Protein AF-A0A699VE91-F1 (afdb_monomer_lite)

pLDDT: mean 85.94, std 12.41, range [49.78, 96.88]

Structure (mmCIF, N/CA/C/O backbone):
data_AF-A0A699VE91-F1
#
_entry.id   AF-A0A699VE91-F1
#
loop_
_atom_site.group_PDB
_atom_site.id
_atom_site.type_symbol
_atom_site.label_atom_id
_atom_site.label_alt_id
_atom_site.label_comp_id
_atom_site.label_asym_id
_atom_site.label_entity_id
_atom_site.label_seq_id
_atom_site.pdbx_PDB_ins_code
_atom_site.Cartn_x
_atom_site.Cartn_y
_atom_site.Cartn_z
_atom_site.occupancy
_atom_site.B_iso_or_equiv
_atom_site.auth_seq_id
_atom_site.auth_comp_id
_atom_site.auth_asym_id
_atom_site.auth_atom_id
_atom_site.pdbx_PDB_model_num
ATOM 1 N N . ASP A 1 1 ? -17.313 1.630 -36.008 1.00 58.94 1 ASP A N 1
ATOM 2 C CA . ASP A 1 1 ? -17.864 1.813 -34.651 1.00 58.94 1 ASP A CA 1
ATOM 3 C C . ASP A 1 1 ? -17.002 2.726 -33.807 1.00 58.94 1 ASP A C 1
ATOM 5 O O . ASP A 1 1 ? -15.987 2.295 -33.269 1.00 58.94 1 ASP A O 1
ATOM 9 N N . GLU A 1 2 ? -17.421 3.981 -33.670 1.00 60.22 2 GLU A N 1
ATOM 10 C CA . GLU A 1 2 ? -16.793 4.966 -32.775 1.00 60.22 2 GLU A CA 1
ATOM 11 C C . GLU A 1 2 ? -16.761 4.496 -31.310 1.00 60.22 2 GLU A C 1
ATOM 13 O O . GLU A 1 2 ? -15.815 4.792 -30.587 1.00 60.22 2 GLU A O 1
ATOM 18 N N . SER A 1 3 ? -17.722 3.661 -30.894 1.00 71.06 3 SER A N 1
ATOM 19 C CA . SER A 1 3 ? -17.786 3.064 -29.550 1.00 71.06 3 SER A CA 1
ATOM 20 C C . SER A 1 3 ? -16.541 2.251 -29.163 1.00 71.06 3 SER A C 1
ATOM 22 O O . SER A 1 3 ? -16.219 2.183 -27.980 1.00 71.06 3 SER A O 1
ATOM 24 N N . LYS A 1 4 ? -15.812 1.673 -30.128 1.00 75.94 4 LYS A N 1
ATOM 25 C CA . LYS A 1 4 ? -14.564 0.932 -29.864 1.00 75.94 4 LYS A CA 1
ATOM 26 C C . LYS A 1 4 ? -13.341 1.844 -29.760 1.00 75.94 4 LYS A C 1
ATOM 28 O O . LYS A 1 4 ? -12.322 1.435 -29.218 1.00 75.94 4 LYS A O 1
ATOM 33 N N . LEU A 1 5 ? -13.436 3.065 -30.286 1.00 79.31 5 LEU A N 1
ATOM 34 C CA . LEU A 1 5 ? -12.347 4.042 -30.292 1.00 79.31 5 LEU A CA 1
ATOM 35 C C . LEU A 1 5 ? -12.316 4.866 -29.004 1.00 79.31 5 LEU A C 1
ATOM 37 O O . LEU A 1 5 ? -11.242 5.268 -28.574 1.00 79.31 5 LEU A O 1
ATOM 41 N N . ILE A 1 6 ? -13.470 5.070 -28.362 1.00 81.44 6 ILE A N 1
ATOM 42 C CA . ILE A 1 6 ? -13.576 5.788 -27.084 1.00 81.44 6 ILE A CA 1
ATOM 43 C C . ILE A 1 6 ? -12.668 5.188 -25.994 1.00 81.44 6 ILE A C 1
ATOM 45 O O . ILE A 1 6 ? -11.852 5.945 -25.473 1.00 81.44 6 ILE A O 1
ATOM 49 N N . PRO A 1 7 ? -12.723 3.882 -25.660 1.00 75.69 7 PRO A N 1
ATOM 50 C CA . PRO A 1 7 ? -11.846 3.318 -24.629 1.00 75.69 7 PRO A CA 1
ATOM 51 C C . PRO A 1 7 ? -10.361 3.462 -24.986 1.00 75.69 7 PRO A C 1
ATOM 53 O O . PRO A 1 7 ? -9.575 3.864 -24.142 1.00 75.69 7 PRO A O 1
ATOM 56 N N . ILE A 1 8 ? -9.992 3.286 -26.259 1.00 79.25 8 ILE A N 1
ATOM 57 C CA . ILE A 1 8 ? -8.607 3.457 -26.731 1.00 79.25 8 ILE A CA 1
ATOM 58 C C . ILE A 1 8 ? -8.116 4.899 -26.523 1.00 79.25 8 ILE A C 1
ATOM 60 O O . ILE A 1 8 ? -6.983 5.123 -26.102 1.00 79.25 8 ILE A O 1
ATOM 64 N N . ILE A 1 9 ? -8.958 5.890 -26.829 1.00 84.69 9 ILE A N 1
ATOM 65 C CA . ILE A 1 9 ? -8.625 7.310 -26.661 1.00 84.69 9 ILE A CA 1
ATOM 66 C C . ILE A 1 9 ? -8.540 7.670 -25.176 1.00 84.69 9 ILE A C 1
ATOM 68 O O . ILE A 1 9 ? -7.633 8.401 -24.781 1.00 84.69 9 ILE A O 1
ATOM 72 N N . VAL A 1 10 ? -9.461 7.155 -24.359 1.00 79.62 10 VAL A N 1
ATOM 73 C CA . VAL A 1 10 ? -9.459 7.364 -22.907 1.00 79.62 10 VAL A CA 1
ATOM 74 C C . VAL A 1 10 ? -8.187 6.784 -22.293 1.00 79.62 10 VAL A C 1
ATOM 76 O O . VAL A 1 10 ? -7.486 7.521 -21.604 1.00 79.62 10 VAL A O 1
ATOM 79 N N . ASP A 1 11 ? -7.831 5.542 -22.624 1.00 75.38 11 ASP A N 1
ATOM 80 C CA . ASP A 1 11 ? -6.606 4.888 -22.152 1.00 75.38 11 ASP A CA 1
ATOM 81 C C . ASP A 1 11 ? -5.354 5.658 -22.599 1.00 75.38 11 ASP A C 1
ATOM 83 O O . ASP A 1 11 ? -4.460 5.926 -21.800 1.00 75.38 11 ASP A O 1
ATOM 87 N N . ALA A 1 12 ? -5.304 6.112 -23.857 1.00 76.94 12 ALA A N 1
ATOM 88 C CA . ALA A 1 12 ? -4.168 6.874 -24.379 1.00 76.94 12 ALA A CA 1
ATOM 89 C C . ALA A 1 12 ? -3.995 8.247 -23.702 1.00 76.94 12 ALA A C 1
ATOM 91 O O . ALA A 1 12 ? -2.869 8.676 -23.433 1.00 76.94 12 ALA A O 1
ATOM 92 N N . ILE A 1 13 ? -5.095 8.957 -23.428 1.00 79.50 13 ILE A N 1
ATOM 93 C CA . ILE A 1 13 ? -5.063 10.230 -22.690 1.00 79.50 13 ILE A CA 1
ATOM 94 C C . ILE A 1 13 ? -4.655 9.977 -21.239 1.00 79.50 13 ILE A C 1
ATOM 96 O O . ILE A 1 13 ? -3.839 10.722 -20.691 1.00 79.50 13 ILE A O 1
ATOM 100 N N . PHE A 1 14 ? -5.191 8.919 -20.635 1.00 70.06 14 PHE A N 1
ATOM 101 C CA . PHE A 1 14 ? -4.896 8.533 -19.267 1.00 70.06 14 PHE A CA 1
ATOM 102 C C . PHE A 1 14 ? -3.404 8.225 -19.093 1.00 70.06 14 PHE A C 1
ATOM 104 O O . PHE A 1 14 ? -2.749 8.879 -18.282 1.00 70.06 14 PHE A O 1
ATOM 111 N N . GLU A 1 15 ? -2.829 7.346 -19.916 1.00 66.38 15 GLU A N 1
ATOM 112 C CA . GLU A 1 15 ? -1.395 7.022 -19.913 1.00 66.38 15 GLU A CA 1
ATOM 113 C C . GLU A 1 15 ? -0.513 8.273 -20.065 1.00 66.38 15 GLU A C 1
ATOM 115 O O . GLU A 1 15 ? 0.459 8.469 -19.327 1.00 66.38 15 GLU A O 1
ATOM 120 N N . LYS A 1 16 ? -0.887 9.191 -20.966 1.00 68.25 16 LYS A N 1
ATOM 121 C CA . LYS A 1 16 ? -0.127 10.425 -21.215 1.00 68.25 16 LYS A CA 1
ATOM 122 C C . LYS A 1 16 ? -0.132 11.377 -20.014 1.00 68.25 16 LYS A C 1
ATOM 124 O O . LYS A 1 16 ? 0.893 11.984 -19.704 1.00 68.25 16 LYS A O 1
ATOM 129 N N . LEU A 1 17 ? -1.251 11.490 -19.301 1.00 63.38 17 LEU A N 1
ATOM 130 C CA . LEU A 1 17 ? -1.333 12.296 -18.077 1.00 63.38 17 LEU A CA 1
ATOM 131 C C . LEU A 1 17 ? -0.549 11.661 -16.915 1.00 63.38 17 LEU A C 1
ATOM 133 O O . LEU A 1 17 ? 0.060 12.381 -16.126 1.00 63.38 17 LEU A O 1
ATOM 137 N N . HIS A 1 18 ? -0.497 10.330 -16.832 1.00 57.66 18 HIS A N 1
ATOM 138 C CA . HIS A 1 18 ? 0.190 9.611 -15.751 1.00 57.66 18 HIS A CA 1
ATOM 139 C C . HIS A 1 18 ? 1.706 9.576 -15.915 1.00 57.66 18 HIS A C 1
ATOM 141 O O . HIS A 1 18 ? 2.426 9.746 -14.931 1.00 57.66 18 HIS A O 1
ATOM 147 N N . SER A 1 19 ? 2.195 9.463 -17.153 1.00 53.56 19 SER A N 1
ATOM 148 C CA . SER A 1 19 ? 3.620 9.617 -17.471 1.00 53.56 19 SER A CA 1
ATOM 149 C C . SER A 1 19 ? 4.181 10.954 -16.964 1.00 53.56 19 SER A C 1
ATOM 151 O O . SER A 1 19 ? 5.306 11.013 -16.474 1.00 53.56 19 SER A O 1
ATOM 153 N N . THR A 1 20 ? 3.366 12.014 -16.990 1.00 51.44 20 THR A N 1
ATOM 154 C CA . THR A 1 20 ? 3.771 13.363 -16.561 1.00 51.44 20 THR A CA 1
ATOM 155 C C . THR A 1 20 ? 3.764 13.541 -15.033 1.00 51.44 20 THR A C 1
ATOM 157 O O . THR A 1 20 ? 4.473 14.398 -14.512 1.00 51.44 20 THR A O 1
ATOM 160 N N . ASN A 1 21 ? 2.996 12.719 -14.306 1.00 49.78 21 ASN A N 1
ATOM 161 C CA . ASN A 1 21 ? 2.783 12.832 -12.855 1.00 49.78 21 ASN A CA 1
ATOM 162 C C . ASN A 1 21 ? 3.569 11.805 -12.026 1.00 49.78 21 ASN A C 1
ATOM 164 O O . ASN A 1 21 ? 3.478 11.814 -10.798 1.00 49.78 21 ASN A O 1
ATOM 168 N N . SER A 1 22 ? 4.335 10.921 -12.673 1.00 51.75 22 SER A N 1
ATOM 169 C CA . SER A 1 22 ? 5.236 9.972 -12.020 1.00 51.75 22 SER A CA 1
ATOM 170 C C . SER A 1 22 ? 6.354 10.731 -11.294 1.00 51.75 22 SER A C 1
ATOM 172 O O . SER A 1 22 ? 7.456 10.916 -11.808 1.00 51.75 22 SER A O 1
ATOM 174 N N . SER A 1 23 ? 6.089 11.137 -10.055 1.00 50.69 23 SER A N 1
ATOM 175 C CA . SER A 1 23 ? 7.061 11.687 -9.106 1.00 50.69 23 SER A CA 1
ATOM 176 C C . SER A 1 23 ? 8.029 10.623 -8.573 1.00 50.69 23 SER A C 1
ATOM 178 O O . SER A 1 23 ? 8.491 10.704 -7.433 1.00 50.69 23 SER A O 1
ATOM 180 N N . ALA A 1 24 ? 8.348 9.604 -9.374 1.00 52.72 24 ALA A N 1
ATOM 181 C CA . ALA A 1 24 ? 9.579 8.869 -9.190 1.00 52.72 24 ALA A CA 1
ATOM 182 C C . ALA A 1 24 ? 10.691 9.835 -9.592 1.00 52.72 24 ALA A C 1
ATOM 184 O O . ALA A 1 24 ? 10.996 9.973 -10.774 1.00 52.72 24 ALA A O 1
ATOM 185 N N . ASP A 1 25 ? 11.221 10.549 -8.592 1.00 53.69 25 ASP A N 1
ATOM 186 C CA . ASP A 1 25 ? 12.486 11.275 -8.643 1.00 53.69 25 ASP A CA 1
ATOM 187 C C . ASP A 1 25 ? 13.363 10.676 -9.744 1.00 53.69 25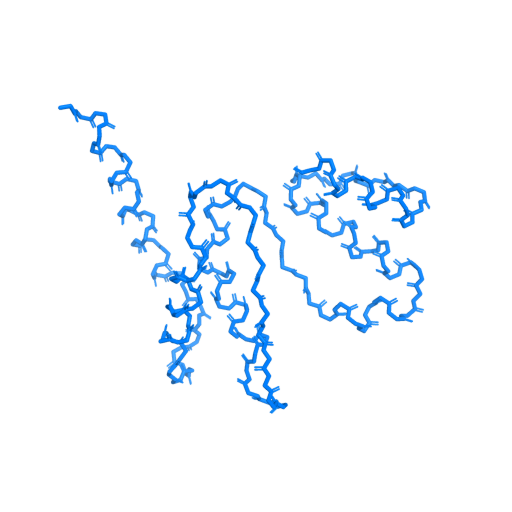 ASP A C 1
ATOM 189 O O . ASP A 1 25 ? 13.710 9.489 -9.671 1.00 53.69 25 ASP A O 1
ATOM 193 N N . GLY A 1 26 ? 13.739 11.479 -10.746 1.00 52.38 26 GLY A N 1
ATOM 194 C CA . GLY A 1 26 ? 14.596 11.088 -11.880 1.00 52.38 26 GLY A CA 1
ATOM 195 C C . GLY A 1 26 ? 16.007 10.618 -11.481 1.00 52.38 26 GLY A C 1
ATOM 196 O O . GLY A 1 26 ? 16.941 10.654 -12.273 1.00 52.38 26 GLY A O 1
ATOM 197 N N . LYS A 1 27 ? 16.176 10.206 -10.224 1.00 57.97 27 LYS A N 1
ATOM 198 C CA . LYS A 1 27 ? 17.381 9.788 -9.528 1.00 57.97 27 LYS A CA 1
ATOM 199 C C . LYS A 1 27 ? 17.442 8.273 -9.284 1.00 57.97 27 LYS A C 1
ATOM 201 O O . LYS A 1 27 ? 18.475 7.787 -8.830 1.00 57.97 27 LYS A O 1
ATOM 206 N N . LEU A 1 28 ? 16.373 7.513 -9.555 1.00 66.25 28 LEU A N 1
ATOM 207 C CA . LEU A 1 28 ? 16.326 6.063 -9.308 1.00 66.25 28 LEU A CA 1
ATOM 208 C C . LEU A 1 28 ? 16.588 5.254 -10.587 1.00 66.25 28 LEU A C 1
ATOM 210 O O . LEU A 1 28 ? 15.671 4.813 -11.281 1.00 66.25 28 LEU A O 1
ATOM 214 N N . VAL A 1 29 ? 17.871 5.031 -10.880 1.00 73.62 29 VAL A N 1
ATOM 215 C CA . VAL A 1 29 ? 18.329 4.243 -12.037 1.00 73.62 29 VAL A CA 1
ATOM 216 C C . VAL A 1 29 ? 17.724 2.833 -12.018 1.00 73.62 29 VAL A C 1
ATOM 218 O O . VAL A 1 29 ? 17.810 2.115 -11.021 1.00 73.62 29 VAL A O 1
ATOM 221 N N . GLY A 1 30 ? 17.123 2.421 -13.138 1.00 81.62 30 GLY A N 1
ATOM 222 C CA . GLY A 1 30 ? 16.548 1.083 -13.310 1.00 81.62 30 GLY A CA 1
ATOM 223 C C . GLY A 1 30 ? 15.226 0.846 -12.570 1.00 81.62 30 GLY A C 1
ATOM 224 O O . GLY A 1 30 ? 14.808 -0.305 -12.444 1.00 81.62 30 GLY A O 1
ATOM 225 N N . MET A 1 31 ? 14.567 1.896 -12.063 1.00 86.75 31 MET A N 1
ATOM 226 C CA . MET A 1 31 ? 13.239 1.764 -11.457 1.00 86.75 31 MET A CA 1
ATOM 227 C C . MET A 1 31 ? 12.163 1.475 -12.507 1.00 86.75 31 MET A C 1
ATOM 229 O O . MET A 1 31 ? 11.346 0.584 -12.302 1.00 86.75 31 MET A O 1
ATOM 233 N N . GLU A 1 32 ? 12.214 2.160 -13.651 1.00 85.38 32 GLU A N 1
ATOM 234 C CA . GLU A 1 32 ? 11.251 2.007 -14.749 1.00 85.38 32 GLU A CA 1
ATOM 235 C C . GLU A 1 32 ? 11.118 0.545 -15.205 1.00 85.38 32 GLU A C 1
ATOM 237 O O . GLU A 1 32 ? 10.016 0.002 -15.269 1.00 85.38 32 GLU A O 1
ATOM 242 N N . THR A 1 33 ? 12.243 -0.148 -15.410 1.00 89.12 33 THR A N 1
ATOM 243 C CA . THR A 1 33 ? 12.245 -1.562 -15.824 1.00 89.12 33 THR A CA 1
ATOM 244 C C . THR A 1 33 ? 11.640 -2.482 -14.764 1.00 89.12 33 THR A C 1
ATOM 246 O O . THR A 1 33 ? 10.930 -3.434 -15.092 1.00 89.12 33 THR A O 1
ATOM 249 N N . ARG A 1 34 ? 11.883 -2.205 -13.477 1.00 91.50 34 ARG A N 1
ATOM 250 C CA . ARG A 1 34 ? 11.302 -2.975 -12.367 1.00 91.50 34 ARG A CA 1
ATOM 251 C C . ARG A 1 34 ? 9.805 -2.729 -12.234 1.00 91.50 34 ARG A C 1
ATOM 253 O O . ARG A 1 34 ? 9.076 -3.688 -12.004 1.00 91.50 34 ARG A O 1
ATOM 260 N N . VAL A 1 35 ? 9.363 -1.482 -12.384 1.00 91.25 35 VAL A N 1
ATOM 261 C CA . VAL A 1 35 ? 7.943 -1.112 -12.369 1.00 91.25 35 VAL A CA 1
ATOM 262 C C . VAL A 1 35 ? 7.224 -1.797 -13.526 1.00 91.25 35 VAL A C 1
ATOM 264 O O . VAL A 1 35 ? 6.290 -2.553 -13.279 1.00 91.25 35 VAL A O 1
ATOM 267 N N . SER A 1 36 ? 7.732 -1.661 -14.755 1.00 89.75 36 SER A N 1
ATOM 268 C CA . SER A 1 36 ? 7.172 -2.309 -15.950 1.00 89.75 36 SER A CA 1
ATOM 269 C C . SER A 1 36 ? 6.998 -3.822 -15.769 1.00 89.75 36 SER A C 1
ATOM 271 O O . SER A 1 36 ? 5.939 -4.367 -16.077 1.00 89.75 36 SER A O 1
ATOM 273 N N . LYS A 1 37 ? 7.987 -4.502 -15.171 1.00 92.69 37 LYS A N 1
ATOM 274 C CA . LYS A 1 37 ? 7.906 -5.942 -14.881 1.00 92.69 37 LYS A CA 1
ATOM 275 C C . LYS A 1 37 ? 6.798 -6.305 -13.883 1.00 92.69 37 LYS A C 1
ATOM 277 O O . LYS A 1 37 ? 6.197 -7.370 -13.998 1.00 92.69 37 LYS A O 1
ATOM 282 N N . VAL A 1 38 ? 6.552 -5.464 -12.876 1.00 93.19 38 VAL A N 1
ATOM 283 C CA . VAL A 1 38 ? 5.449 -5.686 -11.927 1.00 93.19 38 VAL A CA 1
ATOM 284 C C . VAL A 1 38 ? 4.108 -5.448 -12.618 1.00 93.19 38 VAL A C 1
ATOM 286 O O . VAL A 1 38 ? 3.212 -6.274 -12.481 1.00 93.19 38 VAL A O 1
ATOM 289 N N . LEU A 1 39 ? 3.989 -4.375 -13.404 1.00 90.75 39 LEU A N 1
ATOM 290 C CA . LEU A 1 39 ? 2.766 -4.036 -14.136 1.00 90.75 39 LEU A CA 1
ATOM 291 C C . LEU A 1 39 ? 2.349 -5.118 -15.128 1.00 90.75 39 LEU A C 1
ATOM 293 O O . LEU A 1 39 ? 1.182 -5.500 -15.151 1.00 90.75 39 LEU A O 1
ATOM 297 N N . SER A 1 40 ? 3.296 -5.675 -15.886 1.00 89.75 40 SER A N 1
ATOM 298 C CA . SER A 1 40 ? 2.998 -6.760 -16.827 1.00 89.75 40 SER A CA 1
ATOM 299 C C . SER A 1 40 ? 2.491 -8.032 -16.143 1.00 89.75 40 SER A C 1
ATOM 301 O O . SER A 1 40 ? 1.813 -8.829 -16.778 1.00 89.75 40 SER A O 1
ATOM 303 N N . SER A 1 41 ? 2.780 -8.210 -14.850 1.00 90.69 41 SER A N 1
ATOM 304 C CA . SER A 1 41 ? 2.296 -9.348 -14.059 1.00 90.69 41 SER A CA 1
ATOM 305 C C . SER A 1 41 ? 0.918 -9.106 -13.427 1.00 90.69 41 SER A C 1
ATOM 307 O O . SER A 1 41 ? 0.327 -10.043 -12.897 1.00 90.69 41 SER A O 1
ATOM 309 N N . LEU A 1 42 ? 0.426 -7.860 -13.415 1.00 87.75 42 LEU A N 1
ATOM 310 C CA . LEU A 1 42 ? -0.844 -7.502 -12.776 1.00 87.75 42 LEU A CA 1
ATOM 311 C C . LEU A 1 42 ? -2.065 -7.751 -13.663 1.00 87.75 42 LEU A C 1
ATOM 313 O O . LEU A 1 42 ? -3.151 -7.875 -13.109 1.00 87.75 42 LEU A O 1
ATOM 317 N N . GLU A 1 43 ? -1.903 -7.818 -14.992 1.00 84.88 43 GLU A N 1
ATOM 318 C CA . GLU A 1 43 ? -3.007 -8.033 -15.949 1.00 84.88 43 GLU A CA 1
ATOM 319 C C . GLU A 1 43 ? -4.229 -7.140 -15.639 1.00 84.88 43 GLU A C 1
ATOM 321 O O . GLU A 1 43 ? -5.359 -7.607 -15.466 1.00 84.88 43 GLU A O 1
ATOM 326 N N . ILE A 1 44 ? -3.971 -5.834 -15.495 1.00 83.38 44 ILE A N 1
ATOM 327 C CA . ILE A 1 44 ? -4.963 -4.831 -15.083 1.00 83.38 44 ILE A CA 1
ATOM 328 C C . ILE A 1 44 ? -6.161 -4.857 -16.044 1.00 83.38 44 ILE A C 1
ATOM 330 O O . ILE A 1 44 ? -5.987 -4.890 -17.259 1.00 83.38 44 ILE A O 1
ATOM 334 N N . GLY A 1 45 ? -7.378 -4.837 -15.489 1.00 80.38 45 GLY A N 1
ATOM 335 C CA . GLY A 1 45 ? -8.631 -4.816 -16.257 1.00 80.38 45 GLY A CA 1
ATOM 336 C C . GLY A 1 45 ? -9.298 -6.181 -16.468 1.00 80.38 45 GLY A C 1
ATOM 337 O O . GLY A 1 45 ? -10.389 -6.236 -17.022 1.00 80.38 45 GLY A O 1
ATOM 338 N N . THR A 1 46 ? -8.701 -7.278 -15.992 1.00 84.00 46 THR A N 1
ATOM 339 C CA . THR A 1 46 ? -9.274 -8.637 -16.118 1.00 84.00 46 THR A CA 1
ATOM 340 C C . THR A 1 46 ? -10.401 -8.955 -15.126 1.00 84.00 46 THR A C 1
ATOM 342 O O . THR A 1 46 ? -11.086 -9.958 -15.293 1.00 84.00 46 THR A O 1
ATOM 345 N N . GLY A 1 47 ? -10.621 -8.114 -14.108 1.00 81.75 47 GLY A N 1
ATOM 346 C CA . GLY A 1 47 ? -11.646 -8.320 -13.071 1.00 81.75 47 GLY A CA 1
ATOM 347 C C . GLY A 1 47 ? -11.278 -9.346 -11.987 1.00 81.75 47 GLY A C 1
ATOM 348 O O . GLY A 1 47 ? -12.039 -9.526 -11.040 1.00 81.75 47 GLY A O 1
ATOM 349 N N . ASP A 1 48 ? -10.109 -9.981 -12.090 1.00 86.94 48 ASP A N 1
ATOM 350 C CA . ASP A 1 48 ? -9.596 -10.939 -11.110 1.00 86.94 48 ASP A CA 1
ATOM 351 C C . ASP A 1 48 ? -8.863 -10.264 -9.937 1.00 86.94 48 ASP A C 1
ATOM 353 O O . ASP A 1 48 ? -8.276 -9.186 -10.059 1.00 86.94 48 ASP A O 1
ATOM 357 N N . VAL A 1 49 ? -8.785 -10.967 -8.801 1.00 87.38 49 VAL A N 1
ATOM 358 C CA . VAL A 1 49 ? -7.912 -10.589 -7.678 1.00 87.38 49 VAL A CA 1
ATOM 359 C C . VAL A 1 49 ? -6.491 -11.109 -7.919 1.00 87.38 49 VAL A C 1
ATOM 361 O O . VAL A 1 49 ? -6.272 -12.308 -8.104 1.00 87.38 49 VAL A O 1
ATOM 364 N N . ARG A 1 50 ? -5.496 -10.215 -7.866 1.00 90.12 50 ARG A N 1
ATOM 365 C CA . ARG A 1 50 ? -4.065 -10.541 -8.007 1.00 90.12 50 ARG A CA 1
ATOM 366 C C . ARG A 1 50 ? -3.280 -10.078 -6.776 1.00 90.12 50 ARG A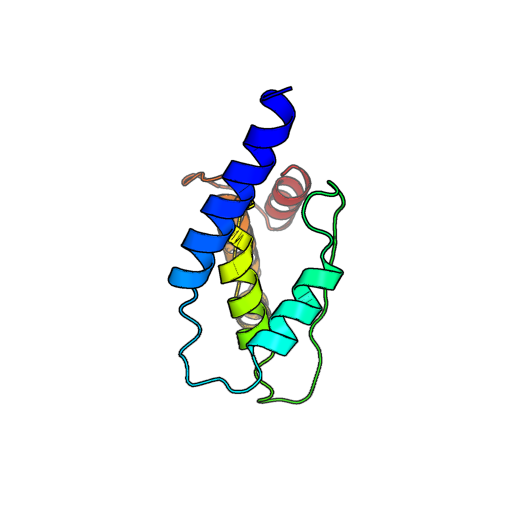 C 1
ATOM 368 O O . ARG A 1 50 ? -3.494 -8.983 -6.263 1.00 90.12 50 ARG A O 1
ATOM 375 N N . MET A 1 51 ? -2.337 -10.901 -6.313 1.00 91.88 51 MET A N 1
ATOM 376 C CA . MET A 1 51 ? -1.424 -10.563 -5.214 1.00 91.88 51 MET A CA 1
ATOM 377 C C . MET A 1 51 ? 0.028 -10.715 -5.668 1.00 91.88 51 MET A C 1
ATOM 379 O O . MET A 1 51 ? 0.423 -11.775 -6.147 1.00 91.88 51 MET A O 1
ATOM 383 N N . ILE A 1 52 ? 0.837 -9.671 -5.466 1.00 92.94 52 ILE A N 1
ATOM 384 C CA . ILE A 1 52 ? 2.268 -9.670 -5.795 1.00 92.94 52 ILE A CA 1
ATOM 385 C C . ILE A 1 52 ? 3.096 -9.460 -4.528 1.00 92.94 52 ILE A C 1
ATOM 387 O O . ILE A 1 52 ? 2.924 -8.483 -3.801 1.00 92.94 52 ILE A O 1
ATOM 391 N N . GLY A 1 53 ? 4.043 -10.368 -4.285 1.00 94.62 53 GLY A N 1
ATOM 392 C CA . GLY A 1 53 ? 5.030 -10.247 -3.214 1.00 94.62 53 GLY A CA 1
ATOM 393 C C . GLY A 1 53 ? 6.381 -9.749 -3.729 1.00 94.62 53 GLY A C 1
ATOM 394 O O . GLY A 1 53 ? 6.997 -10.392 -4.575 1.00 94.62 53 GLY A O 1
ATOM 395 N N . ILE A 1 54 ? 6.894 -8.646 -3.172 1.00 95.19 54 ILE A N 1
ATOM 396 C CA . ILE A 1 54 ? 8.241 -8.128 -3.473 1.00 95.19 54 ILE A CA 1
ATOM 397 C C . ILE A 1 54 ? 9.196 -8.508 -2.331 1.00 95.19 54 ILE A C 1
ATOM 399 O O . ILE A 1 54 ? 9.124 -7.963 -1.229 1.00 95.19 54 ILE A O 1
ATOM 403 N N . LYS A 1 55 ? 10.129 -9.430 -2.592 1.00 94.19 55 LYS A N 1
ATOM 404 C CA . LYS A 1 55 ? 11.117 -9.933 -1.615 1.00 94.19 55 LYS A CA 1
ATOM 405 C C . LYS A 1 55 ? 12.549 -9.664 -2.084 1.00 94.19 55 LYS A C 1
ATOM 407 O O . LYS A 1 55 ? 12.816 -9.541 -3.271 1.00 94.19 55 LYS A O 1
ATOM 412 N N . GLY A 1 56 ? 13.480 -9.566 -1.137 1.00 93.69 56 GLY A N 1
ATOM 413 C CA . GLY A 1 56 ? 14.907 -9.364 -1.396 1.00 93.69 56 GLY A CA 1
ATOM 414 C C . GLY A 1 56 ? 15.630 -8.780 -0.184 1.00 93.69 56 GLY A C 1
ATOM 415 O O . GLY A 1 56 ? 14.992 -8.460 0.825 1.00 93.69 56 GLY A O 1
ATOM 416 N N . MET A 1 57 ? 16.946 -8.604 -0.295 1.00 94.75 57 MET A N 1
ATOM 417 C CA . MET A 1 57 ? 17.802 -8.063 0.770 1.00 94.75 57 MET A CA 1
ATOM 418 C C . MET A 1 57 ? 17.340 -6.686 1.283 1.00 94.75 57 MET A C 1
ATOM 420 O O . MET A 1 57 ? 16.601 -5.958 0.607 1.00 94.75 57 MET A O 1
ATOM 424 N N . GLY A 1 58 ? 17.755 -6.333 2.503 1.00 93.56 58 GLY A N 1
ATOM 425 C CA . GLY A 1 58 ? 17.557 -4.993 3.067 1.00 93.56 58 GLY A CA 1
ATOM 426 C C . GLY A 1 58 ? 18.155 -3.902 2.170 1.00 9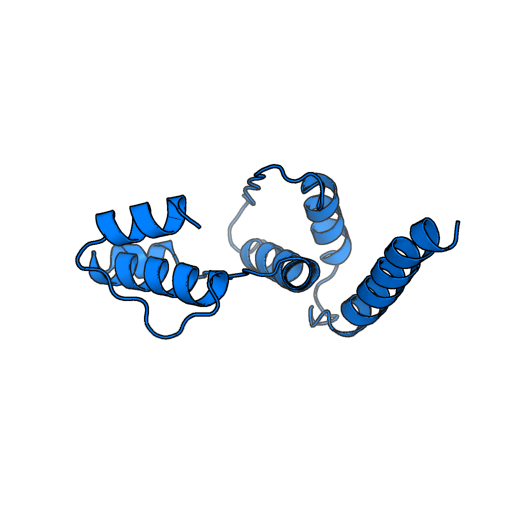3.56 58 GLY A C 1
ATOM 427 O O . GLY A 1 58 ? 19.084 -4.164 1.416 1.00 93.56 58 GLY A O 1
ATOM 428 N N . GLY A 1 59 ? 17.577 -2.698 2.187 1.00 90.25 59 GLY A N 1
ATOM 429 C CA . GLY A 1 59 ? 18.072 -1.561 1.393 1.00 90.25 59 GLY A CA 1
ATOM 430 C C . GLY A 1 59 ? 17.803 -1.613 -0.120 1.00 90.25 59 GLY A C 1
ATOM 431 O O . GLY A 1 59 ? 17.970 -0.607 -0.792 1.00 90.25 59 GLY A O 1
ATOM 432 N N . GLY A 1 60 ? 17.306 -2.724 -0.677 1.00 90.12 60 GLY A N 1
ATOM 433 C CA . GLY A 1 60 ? 17.091 -2.875 -2.128 1.00 90.12 60 GLY A CA 1
ATOM 434 C C . GLY A 1 60 ? 15.936 -2.071 -2.757 1.00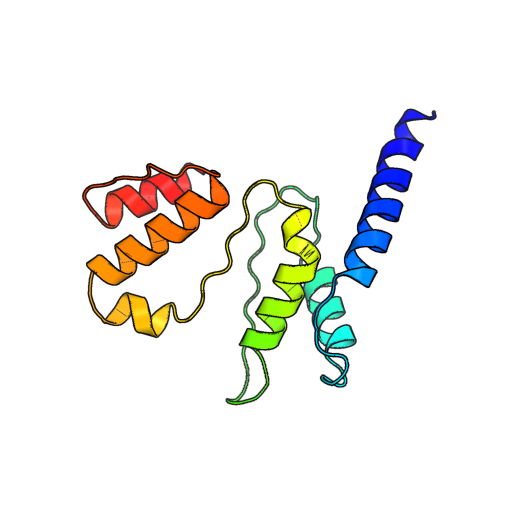 90.12 60 GLY A C 1
ATOM 435 O O . GLY A 1 60 ? 15.580 -2.343 -3.902 1.00 90.12 60 GLY A O 1
ATOM 436 N N . GLY A 1 61 ? 15.308 -1.146 -2.022 1.00 91.25 61 GLY A N 1
ATOM 437 C CA . GLY A 1 61 ? 14.235 -0.285 -2.546 1.00 91.25 61 GLY A CA 1
ATOM 438 C C . GLY A 1 61 ? 12.884 -0.975 -2.782 1.00 91.25 61 GLY A C 1
ATOM 439 O O . GLY A 1 61 ? 12.098 -0.511 -3.595 1.00 91.25 61 GLY A O 1
ATOM 440 N N . LYS A 1 62 ? 12.585 -2.088 -2.098 1.00 94.56 62 LYS A N 1
ATOM 441 C CA . LYS A 1 62 ? 11.342 -2.867 -2.310 1.00 94.56 62 LYS A CA 1
ATOM 442 C C . LYS A 1 62 ? 10.070 -2.062 -2.039 1.00 94.56 62 LYS A C 1
ATOM 444 O O . LYS A 1 62 ? 9.157 -2.064 -2.855 1.00 94.56 62 LYS A O 1
ATOM 449 N N . THR A 1 63 ? 10.028 -1.358 -0.909 1.00 93.31 63 THR A N 1
ATOM 450 C CA . THR A 1 63 ? 8.904 -0.479 -0.558 1.00 93.31 63 THR A CA 1
ATOM 451 C C . THR A 1 63 ? 8.798 0.688 -1.537 1.00 93.31 63 THR A C 1
ATOM 453 O O . THR A 1 63 ? 7.697 1.069 -1.911 1.00 93.31 63 THR A O 1
ATOM 456 N N . THR A 1 64 ? 9.937 1.205 -2.010 1.00 93.50 64 THR A N 1
ATOM 457 C CA . THR A 1 64 ? 9.991 2.245 -3.045 1.00 93.50 64 THR A CA 1
ATOM 458 C C . THR A 1 64 ? 9.414 1.750 -4.370 1.00 93.50 64 THR A C 1
ATOM 460 O O . THR A 1 64 ? 8.630 2.457 -4.986 1.00 93.50 64 THR A O 1
ATOM 463 N N . LEU A 1 65 ? 9.727 0.515 -4.776 1.00 93.94 65 LEU A N 1
ATOM 464 C CA . LEU A 1 65 ? 9.133 -0.107 -5.959 1.00 93.94 65 LEU A CA 1
ATOM 465 C C . LEU A 1 65 ? 7.617 -0.291 -5.795 1.00 93.94 65 LEU A C 1
ATOM 467 O O . LEU A 1 65 ? 6.869 0.053 -6.701 1.00 93.94 65 LEU A O 1
ATOM 471 N N . ALA A 1 66 ? 7.155 -0.779 -4.638 1.00 95.00 66 ALA A N 1
ATOM 472 C CA . ALA A 1 66 ? 5.722 -0.904 -4.357 1.00 95.00 66 ALA A CA 1
ATOM 473 C C . ALA A 1 66 ? 4.998 0.452 -4.435 1.00 95.00 66 ALA A C 1
ATOM 475 O O . ALA A 1 66 ? 3.899 0.527 -4.976 1.00 95.00 66 ALA A O 1
ATOM 476 N N . ARG A 1 67 ? 5.627 1.521 -3.924 1.00 94.31 67 ARG A N 1
ATOM 477 C CA . ARG A 1 67 ? 5.116 2.894 -4.014 1.00 94.31 67 ARG A CA 1
ATOM 478 C C . ARG A 1 67 ? 5.022 3.364 -5.465 1.00 94.31 67 ARG A C 1
ATOM 480 O O . ARG A 1 67 ? 3.951 3.780 -5.872 1.00 94.31 67 ARG A O 1
ATOM 487 N N . ALA A 1 68 ? 6.094 3.223 -6.244 1.00 91.75 68 ALA A N 1
ATOM 488 C CA . ALA A 1 68 ? 6.114 3.645 -7.645 1.00 91.75 68 ALA A CA 1
ATOM 489 C C . ALA A 1 68 ? 5.050 2.919 -8.490 1.00 91.75 68 ALA A C 1
ATOM 491 O O . ALA A 1 68 ? 4.346 3.549 -9.271 1.00 91.75 68 ALA A O 1
ATOM 492 N N . VAL A 1 69 ? 4.886 1.605 -8.286 1.00 93.12 69 VAL A N 1
ATOM 493 C CA . VAL A 1 69 ? 3.817 0.824 -8.932 1.00 93.12 69 VAL A CA 1
ATOM 494 C C . VAL A 1 69 ? 2.440 1.353 -8.530 1.00 93.12 69 VAL A C 1
ATOM 496 O O . VAL A 1 69 ? 1.601 1.570 -9.399 1.00 93.12 69 VAL A O 1
ATOM 499 N N . TYR A 1 70 ? 2.206 1.582 -7.233 1.00 94.06 70 TYR A N 1
ATOM 500 C CA . TYR A 1 70 ? 0.942 2.135 -6.743 1.00 94.06 70 TYR A CA 1
ATOM 501 C C . TYR A 1 70 ? 0.640 3.500 -7.367 1.00 94.06 70 TYR A C 1
ATOM 503 O O . TYR A 1 70 ? -0.454 3.695 -7.887 1.00 94.06 70 TYR A O 1
ATOM 511 N N . ASP A 1 71 ? 1.599 4.424 -7.360 1.00 90.62 71 ASP A N 1
ATOM 512 C CA . ASP A 1 71 ? 1.405 5.777 -7.885 1.00 90.62 71 ASP A CA 1
ATOM 513 C C . ASP A 1 71 ? 1.032 5.747 -9.379 1.00 90.62 71 ASP A C 1
ATOM 515 O O . ASP A 1 71 ? 0.177 6.518 -9.812 1.00 90.62 71 ASP A O 1
ATOM 519 N N . GLN A 1 72 ? 1.586 4.798 -10.143 1.00 87.50 72 GLN A N 1
ATOM 520 C CA . GLN A 1 72 ? 1.274 4.632 -11.562 1.00 87.50 72 GLN A CA 1
ATOM 521 C C . GLN A 1 72 ? -0.123 4.049 -11.819 1.00 87.50 72 GLN A C 1
ATOM 523 O O . GLN A 1 72 ? -0.805 4.491 -12.740 1.00 87.50 72 GLN A O 1
ATOM 528 N N . ILE A 1 73 ? -0.572 3.068 -11.027 1.00 89.19 73 ILE A N 1
ATOM 529 C CA . ILE A 1 73 ? -1.823 2.347 -11.332 1.00 89.19 73 ILE A CA 1
ATOM 530 C C . ILE A 1 73 ? -3.029 2.836 -10.552 1.00 89.19 73 ILE A C 1
ATOM 532 O O . ILE A 1 73 ? -4.150 2.564 -10.964 1.00 89.19 73 ILE A O 1
ATOM 536 N N . SER A 1 74 ? -2.830 3.513 -9.423 1.00 90.25 74 SER A N 1
ATOM 537 C CA . SER A 1 74 ? -3.898 3.713 -8.442 1.00 90.25 74 SER A CA 1
ATOM 538 C C . SER A 1 74 ? -5.100 4.468 -9.009 1.00 90.25 74 SER A C 1
ATOM 540 O O . SER A 1 74 ? -6.230 4.194 -8.629 1.00 90.25 74 SER A O 1
ATOM 542 N N . ASN A 1 75 ? -4.894 5.365 -9.970 1.00 86.62 75 ASN A N 1
ATOM 543 C CA . ASN A 1 75 ? -5.970 6.118 -10.611 1.00 86.62 75 ASN A CA 1
ATOM 544 C C . ASN A 1 75 ? -6.858 5.281 -11.552 1.00 86.62 75 ASN A C 1
ATOM 546 O O . ASN A 1 75 ? -7.921 5.762 -11.926 1.00 86.62 75 ASN A O 1
ATOM 550 N N . HIS A 1 76 ? -6.463 4.052 -11.907 1.00 86.25 76 HIS A N 1
ATOM 551 C CA . HIS A 1 76 ? -7.321 3.106 -12.636 1.00 86.25 76 HIS A CA 1
ATOM 552 C C . HIS A 1 76 ? -8.384 2.458 -11.736 1.00 86.25 76 HIS A C 1
ATOM 554 O O . HIS A 1 76 ? -9.255 1.745 -12.226 1.00 86.25 76 HIS A O 1
ATOM 560 N N . PHE A 1 77 ? -8.304 2.673 -10.421 1.00 88.25 77 PHE A N 1
ATOM 561 C CA . PHE A 1 77 ? -9.200 2.084 -9.436 1.00 88.25 77 PHE A CA 1
ATOM 562 C C . PHE A 1 77 ? -10.010 3.181 -8.741 1.00 88.25 77 PHE A C 1
ATOM 564 O O . PHE A 1 77 ? -9.467 4.218 -8.350 1.00 88.25 77 PHE A O 1
ATOM 571 N N . GLU A 1 78 ? -11.308 2.933 -8.557 1.00 90.12 78 GLU A N 1
ATOM 572 C CA . GLU A 1 78 ? -12.194 3.815 -7.788 1.00 90.12 78 GLU A CA 1
ATOM 573 C C . GLU A 1 78 ? -11.773 3.856 -6.311 1.00 90.12 78 GLU A C 1
ATOM 575 O O . GLU A 1 78 ? -11.591 4.930 -5.736 1.00 90.12 78 GLU A O 1
ATOM 580 N N . GLY A 1 79 ? -11.534 2.679 -5.726 1.00 91.88 79 GLY A N 1
ATOM 581 C CA . GLY A 1 79 ? -11.000 2.518 -4.379 1.00 91.88 79 GLY A CA 1
ATOM 582 C C . GLY A 1 79 ? -9.510 2.186 -4.395 1.00 91.88 79 GLY A C 1
ATOM 583 O O . GLY A 1 79 ? -9.085 1.215 -5.020 1.00 91.88 79 GLY A O 1
ATOM 584 N N . LYS A 1 80 ? -8.697 2.966 -3.677 1.00 93.94 80 LYS A N 1
ATOM 585 C CA . LYS A 1 80 ? -7.235 2.796 -3.629 1.00 93.94 80 LYS A CA 1
ATOM 586 C C . LYS A 1 80 ? -6.686 3.157 -2.262 1.00 93.94 80 LYS A C 1
ATOM 588 O O . LYS A 1 80 ? -7.019 4.203 -1.727 1.00 93.94 80 LYS A O 1
ATOM 593 N N . SER A 1 81 ? -5.806 2.328 -1.708 1.00 95.69 81 SER A N 1
ATOM 594 C CA . SER A 1 81 ? -5.113 2.634 -0.455 1.00 95.69 81 SER A CA 1
ATOM 595 C C . SER A 1 81 ? -3.670 2.164 -0.513 1.00 95.69 81 SER A C 1
ATOM 597 O O . SER A 1 81 ? -3.398 1.020 -0.876 1.00 95.69 81 SER A O 1
ATOM 599 N N . PHE A 1 82 ? -2.744 3.027 -0.099 1.00 96.25 82 PHE A N 1
ATOM 600 C CA . PHE A 1 82 ? -1.379 2.614 0.200 1.00 96.25 82 PHE A CA 1
ATOM 601 C C . PHE A 1 82 ? -1.157 2.610 1.706 1.00 96.25 82 PHE A C 1
ATOM 603 O O . PHE A 1 82 ? -1.328 3.631 2.382 1.00 96.25 82 PHE A O 1
ATOM 610 N N . VAL A 1 83 ? -0.734 1.461 2.226 1.00 95.62 83 VAL A N 1
ATOM 611 C CA . VAL A 1 83 ? -0.509 1.254 3.655 1.00 95.62 83 VAL A CA 1
ATOM 612 C C . VAL A 1 83 ? 0.945 0.882 3.897 1.00 95.62 83 VAL A C 1
ATOM 614 O O . VAL A 1 83 ? 1.432 -0.152 3.449 1.00 95.62 83 VAL A O 1
ATOM 617 N N . GLU A 1 84 ? 1.638 1.731 4.643 1.00 93.38 84 GLU A N 1
ATOM 618 C CA . GLU A 1 84 ? 3.038 1.559 5.019 1.00 93.38 84 GLU A CA 1
ATOM 619 C C . GLU A 1 84 ? 3.187 1.233 6.506 1.00 93.38 84 GLU A C 1
ATOM 621 O O . GLU A 1 84 ? 2.258 1.418 7.293 1.00 93.38 84 GLU A O 1
ATOM 626 N N . ASN A 1 85 ? 4.366 0.735 6.891 1.00 92.50 85 ASN A N 1
ATOM 627 C CA . ASN A 1 85 ? 4.708 0.418 8.282 1.00 92.50 85 ASN A CA 1
ATOM 628 C C . ASN A 1 85 ? 3.704 -0.538 8.959 1.00 92.50 85 ASN A C 1
ATOM 630 O O . ASN A 1 85 ? 3.449 -0.451 10.160 1.00 92.50 85 ASN A O 1
ATOM 634 N N . VAL A 1 86 ? 3.099 -1.448 8.180 1.00 93.69 86 VAL A N 1
ATOM 635 C CA . VAL A 1 86 ? 2.051 -2.374 8.649 1.00 93.69 86 VAL A CA 1
ATOM 636 C C . VAL A 1 86 ? 2.533 -3.172 9.855 1.00 93.69 86 VAL A C 1
ATOM 638 O O . VAL A 1 86 ? 1.823 -3.255 10.852 1.00 93.69 86 VAL A O 1
ATOM 641 N N . ARG A 1 87 ? 3.752 -3.721 9.784 1.00 92.56 87 ARG A N 1
ATOM 642 C CA . ARG A 1 87 ? 4.343 -4.542 10.847 1.00 92.56 87 ARG A CA 1
ATOM 643 C C . ARG A 1 87 ? 4.537 -3.740 12.127 1.00 92.56 87 ARG A C 1
ATOM 645 O O . ARG A 1 87 ? 4.291 -4.254 13.212 1.00 92.56 87 ARG A O 1
ATOM 652 N N . GLU A 1 88 ? 5.020 -2.515 12.005 1.00 94.38 88 GLU A N 1
ATOM 653 C CA . GLU A 1 88 ? 5.312 -1.621 13.117 1.00 94.38 88 GLU A CA 1
ATOM 654 C C . GLU A 1 88 ? 4.004 -1.194 13.783 1.00 94.38 88 GLU A C 1
ATOM 656 O O . GLU A 1 88 ? 3.848 -1.355 14.988 1.00 94.38 88 GLU A O 1
ATOM 661 N N . VAL A 1 89 ? 3.021 -0.748 12.997 1.00 94.12 89 VAL A N 1
ATOM 662 C CA . VAL A 1 89 ? 1.729 -0.277 13.507 1.00 94.12 89 VAL A CA 1
ATOM 663 C C . VAL A 1 89 ? 0.901 -1.419 14.099 1.00 94.12 89 VAL A C 1
ATOM 665 O O . VAL A 1 89 ? 0.310 -1.250 15.164 1.00 94.12 89 VAL A O 1
ATOM 668 N N . SER A 1 90 ? 0.861 -2.591 13.458 1.00 93.00 90 SER A N 1
ATOM 669 C CA . SER A 1 90 ? 0.041 -3.716 13.927 1.00 93.00 90 SER A CA 1
ATOM 670 C C . SER A 1 90 ? 0.580 -4.352 15.208 1.00 93.00 90 SER A C 1
ATOM 672 O O . SER A 1 90 ? -0.193 -4.894 15.992 1.00 93.00 90 SER A O 1
ATOM 674 N N . LYS A 1 91 ? 1.900 -4.309 15.429 1.00 91.50 91 LYS A N 1
ATOM 675 C CA . LYS A 1 91 ? 2.536 -4.898 16.615 1.00 91.50 91 LYS A CA 1
ATOM 676 C C . LYS A 1 91 ? 2.341 -4.083 17.886 1.00 91.50 91 LYS A C 1
ATOM 678 O O . LYS A 1 91 ? 2.459 -4.650 18.966 1.00 91.50 91 LYS A O 1
ATOM 683 N N . LEU A 1 92 ? 2.058 -2.784 17.775 1.00 85.56 92 LEU A N 1
ATOM 684 C CA . LEU A 1 92 ? 1.906 -1.918 18.945 1.00 85.56 92 LEU A CA 1
ATOM 685 C C . LEU A 1 92 ? 0.683 -2.295 19.787 1.00 85.56 92 LEU A C 1
ATOM 687 O O . LEU A 1 92 ? 0.741 -2.198 21.007 1.00 85.56 92 LEU A O 1
ATOM 691 N N . SER A 1 93 ? -0.426 -2.693 19.154 1.00 91.19 93 SER A N 1
ATOM 692 C CA . SER A 1 93 ? -1.640 -3.180 19.827 1.00 91.19 93 SER A CA 1
ATOM 693 C C . SER A 1 93 ? -2.732 -3.564 18.820 1.00 91.19 93 SER A C 1
ATOM 695 O O . SER A 1 93 ? -2.671 -3.217 17.638 1.00 91.19 93 SER A O 1
ATOM 697 N N . LEU A 1 94 ? -3.816 -4.174 19.318 1.00 89.12 94 LEU A N 1
ATOM 698 C CA . LEU A 1 94 ? -5.062 -4.353 18.560 1.00 89.12 94 LEU A CA 1
ATOM 699 C C . LEU A 1 94 ? -5.631 -3.026 18.027 1.00 89.12 94 LEU A C 1
ATOM 701 O O . LEU A 1 94 ? -6.246 -3.011 16.961 1.00 89.12 94 LEU A O 1
ATOM 705 N N . SER A 1 95 ? -5.411 -1.901 18.720 1.00 89.94 95 SER A N 1
ATOM 706 C CA . SER A 1 95 ? -5.861 -0.589 18.236 1.00 89.94 95 SER A CA 1
ATOM 707 C C . SER A 1 95 ? -5.074 -0.135 17.000 1.00 89.94 95 SER A C 1
ATOM 709 O O . SER A 1 95 ? -5.648 0.494 16.110 1.00 89.94 95 SER A O 1
ATOM 711 N N . GLY A 1 96 ? -3.802 -0.535 16.889 1.00 94.25 96 GLY A N 1
ATOM 712 C CA . GLY A 1 96 ? -2.979 -0.340 15.698 1.00 94.25 96 GLY A CA 1
ATOM 713 C C . GLY A 1 96 ? -3.544 -1.077 14.485 1.00 94.25 96 GLY A C 1
ATOM 714 O O . GLY A 1 96 ? -3.722 -0.475 13.427 1.00 94.25 96 GLY A O 1
ATOM 715 N N . LEU A 1 97 ? -3.933 -2.344 14.649 1.00 94.81 97 LEU A N 1
ATOM 716 C CA . LEU A 1 97 ? -4.574 -3.106 13.574 1.00 94.81 97 LEU A CA 1
ATOM 717 C C . LEU A 1 97 ? -5.921 -2.492 13.154 1.00 94.81 97 LEU A C 1
ATOM 719 O O . LEU A 1 97 ? -6.154 -2.300 11.961 1.00 94.81 97 LEU A O 1
ATOM 723 N N . LYS A 1 98 ? -6.761 -2.075 14.116 1.00 95.19 98 LYS A N 1
ATOM 724 C CA . LYS A 1 98 ? -8.004 -1.338 13.812 1.00 95.19 98 LYS A CA 1
ATOM 725 C C . LYS A 1 98 ? -7.730 -0.045 13.041 1.00 95.19 98 LYS A C 1
ATOM 727 O O . LYS A 1 98 ? -8.497 0.303 12.147 1.00 95.19 98 LYS A O 1
ATOM 732 N N . LYS A 1 99 ? -6.656 0.683 13.368 1.00 94.38 99 LYS A N 1
ATOM 733 C CA . LYS A 1 99 ? -6.264 1.913 12.661 1.00 94.38 99 LYS A CA 1
ATOM 734 C C . LYS A 1 99 ? -5.923 1.631 11.195 1.00 94.38 99 LYS A C 1
ATOM 736 O O . LYS A 1 99 ? -6.363 2.383 10.330 1.00 94.38 99 LYS A O 1
ATOM 741 N N . LEU A 1 100 ? -5.194 0.548 10.920 1.00 96.00 100 LEU A N 1
ATOM 742 C CA . LEU A 1 100 ? -4.866 0.123 9.555 1.00 96.00 100 LEU A CA 1
ATOM 743 C C . LEU A 1 100 ? -6.126 -0.266 8.769 1.00 96.00 100 LEU A C 1
ATOM 745 O O . LEU A 1 100 ? -6.324 0.231 7.666 1.00 96.00 100 LEU A O 1
ATOM 749 N N . GLN A 1 101 ? -7.014 -1.072 9.361 1.00 96.19 101 GLN A N 1
ATOM 750 C CA . GLN A 1 101 ? -8.289 -1.453 8.737 1.00 96.19 101 GLN A CA 1
ATOM 751 C C . GLN A 1 101 ? -9.161 -0.230 8.427 1.00 96.19 101 GLN A C 1
ATOM 753 O O . GLN A 1 101 ? -9.662 -0.097 7.315 1.00 96.19 101 GLN A O 1
ATOM 758 N N . LYS A 1 102 ? -9.288 0.709 9.378 1.00 95.88 102 LYS A N 1
ATOM 759 C CA . LYS A 1 102 ? -10.007 1.972 9.154 1.00 95.88 102 LYS A CA 1
ATOM 760 C C . LYS A 1 102 ? -9.409 2.772 8.007 1.00 95.88 102 LYS A C 1
ATOM 762 O O . LYS A 1 102 ? -10.169 3.301 7.213 1.00 95.88 102 LYS A O 1
ATOM 767 N N . LYS A 1 103 ? -8.079 2.877 7.920 1.00 95.75 103 LYS A N 1
ATOM 768 C CA . LYS A 1 103 ? -7.424 3.583 6.812 1.00 95.75 103 LYS A CA 1
ATOM 769 C C . LYS A 1 103 ? -7.823 2.975 5.467 1.00 95.75 103 LYS A C 1
ATOM 771 O O . LYS A 1 103 ? -8.303 3.709 4.616 1.00 95.75 103 LYS A O 1
ATOM 776 N N . ILE A 1 104 ? -7.678 1.658 5.311 1.00 96.31 104 ILE A N 1
ATOM 777 C CA . ILE A 1 104 ? -8.010 0.974 4.052 1.00 96.31 104 ILE A CA 1
ATOM 778 C C . ILE A 1 104 ? -9.476 1.205 3.695 1.00 96.31 104 ILE A C 1
ATOM 780 O O . ILE A 1 104 ? -9.765 1.642 2.590 1.00 96.31 104 ILE A O 1
ATOM 784 N N . LEU A 1 105 ? -10.392 0.980 4.640 1.00 96.88 105 LEU A N 1
ATOM 785 C CA . LEU A 1 105 ? -11.819 1.166 4.398 1.00 96.88 105 LEU A CA 1
ATOM 786 C C . LEU A 1 105 ? -12.152 2.612 4.010 1.00 96.88 105 LEU A C 1
ATOM 788 O O . LEU A 1 105 ? -12.930 2.817 3.088 1.00 96.88 105 LEU A O 1
ATOM 792 N N . LYS A 1 106 ? -11.566 3.617 4.679 1.00 95.75 106 LYS A N 1
ATOM 793 C CA . LYS A 1 106 ? -11.820 5.034 4.363 1.00 95.75 106 LYS A CA 1
ATOM 794 C C . LYS A 1 106 ? -11.355 5.380 2.955 1.00 95.75 106 LYS A C 1
ATOM 796 O O . LYS A 1 106 ? -12.081 6.045 2.224 1.00 95.75 106 LYS A O 1
ATOM 801 N N . ASP A 1 107 ? -10.161 4.912 2.606 1.00 95.44 107 ASP A N 1
ATOM 802 C CA . ASP A 1 107 ? -9.520 5.172 1.324 1.00 95.44 107 ASP A CA 1
ATOM 803 C C . ASP A 1 107 ? -10.249 4.447 0.168 1.00 95.44 107 ASP A C 1
ATOM 805 O O . ASP A 1 107 ? -10.461 5.031 -0.890 1.00 95.44 107 ASP A O 1
ATOM 809 N N . VAL A 1 108 ? -10.669 3.190 0.368 1.00 95.19 108 VAL A N 1
ATOM 810 C CA . VAL A 1 108 ? -11.334 2.364 -0.661 1.00 95.19 108 VAL A CA 1
ATOM 811 C C . VAL A 1 108 ? -12.803 2.746 -0.848 1.00 95.19 108 VAL A C 1
ATOM 813 O O . VAL A 1 108 ? -13.269 2.813 -1.977 1.00 95.19 108 VAL A O 1
ATOM 816 N N . LEU A 1 109 ? -13.532 3.030 0.235 1.00 94.00 109 LEU A N 1
ATOM 817 C CA . LEU A 1 109 ? -14.951 3.404 0.171 1.00 94.00 109 LEU A CA 1
ATOM 818 C C . LEU A 1 109 ? -15.181 4.899 -0.064 1.00 94.00 109 LEU A C 1
ATOM 820 O O . LEU A 1 109 ? -16.333 5.313 -0.199 1.00 94.00 109 LEU A O 1
ATOM 824 N N . ASN A 1 110 ? -14.124 5.715 -0.014 1.00 90.19 110 ASN A N 1
ATOM 825 C CA . ASN A 1 110 ? -14.201 7.176 -0.028 1.00 90.19 110 ASN A CA 1
ATOM 826 C C . ASN A 1 110 ? -15.193 7.734 1.024 1.00 90.19 110 ASN A C 1
ATOM 828 O O . ASN A 1 110 ? -15.977 8.648 0.765 1.00 90.19 110 ASN A O 1
ATOM 832 N N . LYS A 1 111 ? -15.192 7.148 2.233 1.00 91.25 111 LYS A N 1
ATOM 833 C CA . LYS A 1 111 ? -16.084 7.512 3.351 1.00 91.25 111 LYS A CA 1
ATOM 834 C C . LYS A 1 111 ? -15.283 7.941 4.574 1.00 91.25 111 LYS A C 1
ATOM 836 O O . LYS A 1 111 ? -14.391 7.231 5.023 1.00 91.25 111 LYS A O 1
ATOM 841 N N . GLN A 1 112 ? -15.644 9.083 5.160 1.00 84.31 112 GLN A N 1
ATOM 842 C CA . GLN A 1 112 ? -14.978 9.633 6.351 1.00 84.31 112 GLN A CA 1
ATOM 843 C C . GLN A 1 112 ? -15.384 8.902 7.645 1.00 84.31 112 GLN A C 1
ATOM 845 O O . GLN A 1 112 ? -14.536 8.678 8.519 1.00 84.31 112 GLN A O 1
ATOM 850 N N . ASP A 1 113 ? -16.644 8.472 7.745 1.00 88.50 113 ASP A N 1
ATOM 851 C CA . ASP A 1 113 ? -17.260 7.971 8.980 1.00 88.50 113 ASP A CA 1
ATOM 852 C C . ASP A 1 113 ? -17.314 6.445 9.036 1.00 88.50 113 ASP A C 1
ATOM 854 O O . ASP A 1 113 ? -18.369 5.819 8.965 1.00 88.50 113 ASP A O 1
ATOM 858 N N . ILE A 1 114 ? -16.140 5.831 9.176 1.00 92.88 114 ILE A N 1
ATOM 859 C CA . ILE A 1 114 ? -16.024 4.380 9.347 1.00 92.88 114 ILE A CA 1
ATOM 860 C C . ILE A 1 114 ? -15.758 4.048 10.809 1.00 92.88 114 ILE A C 1
ATOM 862 O O . ILE A 1 114 ? -14.691 4.335 11.374 1.00 92.88 114 ILE A O 1
ATOM 866 N N . THR A 1 115 ? -16.747 3.412 11.427 1.00 92.50 115 THR A N 1
ATOM 867 C CA . THR A 1 115 ? -16.712 2.967 12.816 1.00 92.50 115 THR A CA 1
ATOM 868 C C . THR A 1 115 ? -17.047 1.484 12.897 1.00 92.50 115 THR A C 1
ATOM 870 O O . THR A 1 115 ? -17.874 0.967 12.158 1.00 92.50 115 THR A O 1
ATOM 873 N N . PHE A 1 116 ? -16.343 0.788 13.784 1.00 94.75 116 PHE A N 1
ATOM 874 C CA . PHE A 1 116 ? -16.573 -0.620 14.085 1.00 94.75 116 PHE A CA 1
ATOM 875 C C . PHE A 1 116 ? -15.948 -0.966 15.443 1.00 94.75 116 PHE A C 1
ATOM 877 O O . PHE A 1 116 ? -14.987 -0.315 15.901 1.00 94.75 116 PHE A O 1
ATOM 884 N N . SER A 1 117 ? -16.505 -1.971 16.118 1.00 93.50 117 SER A N 1
ATOM 885 C CA . SER A 1 117 ? -16.225 -2.242 17.529 1.00 93.50 117 SER A CA 1
ATOM 886 C C . SER A 1 117 ? -14.961 -3.082 17.720 1.00 93.50 117 SER A C 1
ATOM 888 O O . SER A 1 117 ? -14.169 -2.799 18.623 1.00 93.50 117 SER A O 1
ATOM 890 N N . SER A 1 118 ? -14.660 -3.991 16.791 1.00 95.19 118 SER A N 1
ATOM 891 C CA . SER A 1 118 ? -13.552 -4.944 16.914 1.00 95.19 118 SER A CA 1
ATOM 892 C C . SER A 1 118 ? -12.699 -5.064 15.640 1.00 95.19 118 SER A C 1
ATOM 894 O O . SER A 1 118 ? -13.076 -4.601 14.571 1.00 95.19 118 SER A O 1
ATOM 896 N N . VAL A 1 119 ? -11.516 -5.679 15.738 1.00 95.12 119 VAL A N 1
ATOM 897 C CA . VAL A 1 119 ? -10.711 -6.032 14.546 1.00 95.12 119 VAL A CA 1
ATOM 898 C C . VAL A 1 119 ? -11.466 -7.006 13.633 1.00 95.12 119 VAL A C 1
ATOM 900 O O . VAL A 1 119 ? -11.266 -6.986 12.420 1.00 95.12 119 VAL A O 1
ATOM 903 N N . HIS A 1 120 ? -12.315 -7.858 14.212 1.00 96.00 120 HIS A N 1
ATOM 904 C CA . HIS A 1 120 ? -13.114 -8.828 13.472 1.00 96.00 120 HIS A CA 1
ATOM 905 C C . HIS A 1 120 ? -14.134 -8.112 12.581 1.00 96.00 120 HIS A C 1
ATOM 907 O O . HIS A 1 120 ? -14.078 -8.271 11.370 1.00 96.00 120 HIS A O 1
ATOM 913 N N . ASP A 1 121 ? -14.909 -7.185 13.149 1.00 95.81 121 ASP A N 1
ATOM 914 C CA . ASP A 1 121 ? -15.865 -6.353 12.409 1.00 95.81 121 ASP A CA 1
ATOM 915 C C . ASP A 1 121 ? -15.178 -5.596 11.260 1.00 95.81 121 ASP A C 1
ATOM 917 O O . ASP A 1 121 ? -15.679 -5.532 10.141 1.00 95.81 121 ASP A O 1
ATOM 921 N N . GLY A 1 122 ? -13.995 -5.031 11.530 1.00 95.62 122 GLY A N 1
ATOM 922 C CA . GLY A 1 122 ? -13.213 -4.318 10.522 1.00 95.62 122 GLY A CA 1
ATOM 923 C C . GLY A 1 122 ? -12.726 -5.228 9.391 1.00 95.62 122 GLY A C 1
ATOM 924 O O . GLY A 1 122 ? -12.582 -4.771 8.261 1.00 95.62 122 GLY A O 1
ATOM 925 N N . ARG A 1 123 ? -12.474 -6.513 9.672 1.00 95.62 123 ARG A N 1
ATOM 926 C CA . ARG A 1 123 ? -12.128 -7.514 8.654 1.00 95.62 123 ARG A CA 1
ATOM 927 C C . ARG A 1 123 ? -13.352 -7.882 7.823 1.00 95.62 123 ARG A C 1
ATOM 929 O O . ARG A 1 123 ? -13.224 -7.946 6.607 1.00 95.62 123 ARG A O 1
ATOM 936 N N . ASP A 1 124 ? -14.498 -8.099 8.453 1.00 96.50 124 ASP A N 1
ATOM 937 C CA . ASP A 1 124 ? -15.728 -8.462 7.746 1.00 96.50 124 ASP A CA 1
ATOM 938 C C . ASP A 1 124 ? -16.155 -7.339 6.793 1.00 96.50 124 ASP A C 1
ATOM 940 O O . ASP A 1 124 ? -16.500 -7.597 5.643 1.00 96.50 124 ASP A O 1
ATOM 944 N N . MET A 1 125 ? -16.002 -6.080 7.220 1.00 95.31 125 MET A N 1
ATOM 945 C CA . MET A 1 125 ? -16.195 -4.915 6.351 1.00 95.31 125 MET A CA 1
ATOM 946 C C . MET A 1 125 ? -15.240 -4.895 5.149 1.00 95.31 125 MET A C 1
ATOM 948 O O . MET A 1 125 ? -15.667 -4.532 4.062 1.00 95.31 125 MET A O 1
ATOM 952 N N . LEU A 1 126 ? -13.971 -5.284 5.327 1.00 93.81 126 LEU A N 1
ATOM 953 C CA . LEU A 1 126 ? -12.981 -5.339 4.240 1.00 93.81 126 LEU A CA 1
ATOM 954 C C . LEU A 1 126 ? -13.232 -6.476 3.243 1.00 93.81 126 LEU A C 1
ATOM 956 O O . LEU A 1 126 ? -12.766 -6.402 2.114 1.00 93.81 126 LEU A O 1
ATOM 960 N N . ILE A 1 127 ? -13.898 -7.550 3.663 1.00 91.06 127 ILE A N 1
ATOM 961 C CA . ILE A 1 127 ? -14.272 -8.657 2.770 1.00 91.06 127 ILE A CA 1
ATOM 962 C C . ILE A 1 127 ? -15.523 -8.294 1.959 1.00 91.06 127 ILE A C 1
ATOM 964 O O . ILE A 1 127 ? -15.716 -8.815 0.866 1.00 91.06 127 ILE A O 1
ATOM 968 N N . ALA A 1 128 ? -16.376 -7.424 2.506 1.00 87.38 128 ALA A N 1
ATOM 969 C CA . ALA A 1 128 ? -17.602 -6.970 1.858 1.00 87.38 128 ALA A CA 1
ATOM 970 C C . ALA A 1 128 ? -17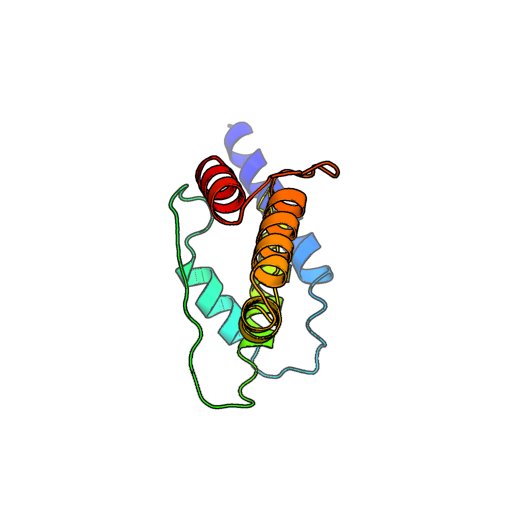.395 -5.821 0.852 1.00 87.38 128 ALA A C 1
ATOM 972 O O . ALA A 1 128 ? -18.311 -5.540 0.080 1.00 87.38 128 ALA A O 1
ATOM 973 N N . THR A 1 129 ? -16.243 -5.143 0.898 1.00 79.88 129 THR A N 1
ATOM 974 C CA . THR A 1 129 ? -15.777 -4.192 -0.131 1.00 79.88 129 THR A CA 1
ATOM 975 C C . THR A 1 129 ? -15.203 -4.905 -1.334 1.00 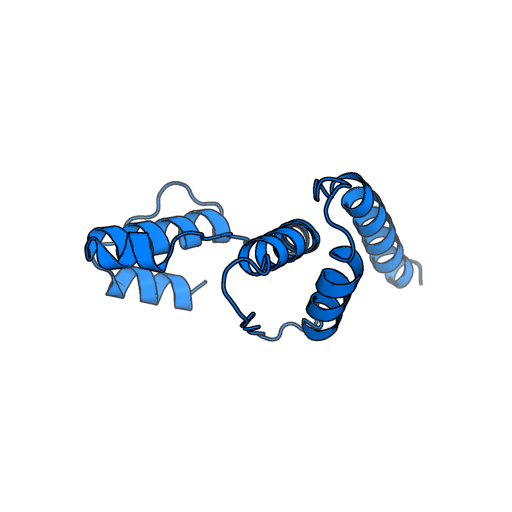79.88 129 THR A C 1
ATOM 977 O O . THR A 1 129 ? -15.561 -4.499 -2.457 1.00 79.88 129 THR A O 1
#

Foldseek 3Di:
DVVVVVVVVVVVVLLVVLVVVQPPPPPDPPLVVLLVVVVVVVPPPPPDDDDDDQDDDPPPCSVVSVVSNCSRCVVVAPAHDDDPPLVVQPVVDQVSLVVRLVRRLCRGVVDDDDDDDGSVRSVVSVVVD

Secondary structure (DSSP, 8-state):
-GGGHHHHHHHHHHHHHHHHH----TT-TTHHHHHHHHHHHH-TTS----------STTS-HHHHHHHHHHHHGGG-SS------HHHHHHH-HHHHHHHHHHHHHHHHT-S----SSHHHHHHHHHH-

InterPro domains:
  IPR002182 NB-ARC [PF00931] (32-114)
  IPR027417 P-loop containing nucleoside triphosphate hydrolase [G3DSA:3.40.50.300] (11-129)
  IPR027417 P-loop containing nucleoside triphosphate hydrolase [SSF52540] (24-126)
  IPR044974 Disease resistance protein, plants [PTHR11017] (2-123)

Organism: Tanacetum cinerariifolium (NCBI:txid118510)

Radius of gyration: 17.53 Å; chains: 1; bounding box: 36×24×54 Å

Sequence (129 aa):
DESKLIPIIVDAIFEKLHSTNSSADGKLVGMETRVSKVLSSLEIGTGDVRMIGIKGMGGGGKTTLARAVYDQISNHFEGKSFVENVREVSKLSLSGLKKLQKKILKDVLNKQDITFSSVHDGRDMLIAT